Protein AF-A0A924NRD6-F1 (afdb_monomer_lite)

pLDDT: mean 83.2, std 14.37, range [33.5, 95.62]

Seco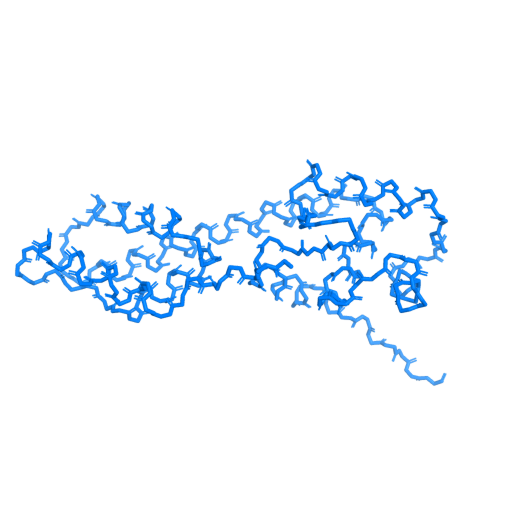ndary structure (DSSP, 8-state):
---PPP--HHHHHHHHHHHGGGS-TT----HHHHHHHHHHTTS-HHHHHHHHHHHHHT--STTSHHHHHHHHHHHHHHHHHHHHHHHHHTS-HHHHHHHHHHHHHTTS--TTSHHHHHHHHHH-SSPPPHHHHHHHHHHHHHTTSSEEEETTEEE-S-HHHHHHHHHHSPPP-----

Foldseek 3Di:
DDDDDQPDLVNLVVVLVVCVVVDPPQADDDSVLLRLLCVLQQVDPVSSVVLLVVLVVVDDDRPCSSVSSNVSSNVVSVVVLVLLVVLLVPDDLLLVQLLQQQLVCPPPDACPDPSSQVSSVQRDPDRDDPVSSVVSVVVCVVSLQWDDPDDRGIHGPHPVSSVVVCVVPPRPPPPDD

Structure (mmCIF, N/CA/C/O backbone):
data_AF-A0A924NRD6-F1
#
_entry.id   AF-A0A924NRD6-F1
#
loop_
_atom_site.group_PDB
_atom_site.id
_atom_site.type_symbol
_atom_site.label_atom_id
_atom_site.label_alt_id
_atom_site.label_comp_id
_atom_site.label_asym_id
_atom_site.label_entity_id
_atom_site.label_seq_id
_atom_site.pdbx_PDB_ins_code
_atom_site.Cartn_x
_atom_site.Cartn_y
_atom_site.Cartn_z
_atom_site.occupancy
_atom_site.B_iso_or_equiv
_atom_site.auth_seq_id
_atom_site.auth_comp_id
_atom_site.auth_asym_id
_atom_site.auth_atom_id
_atom_site.pdbx_PDB_model_num
ATOM 1 N N . MET A 1 1 ? 16.077 -14.618 8.771 1.00 35.25 1 MET A N 1
ATOM 2 C CA . MET A 1 1 ? 15.294 -13.405 9.077 1.00 35.25 1 MET A CA 1
ATOM 3 C C . MET A 1 1 ? 13.960 -13.858 9.631 1.00 35.25 1 MET A C 1
ATOM 5 O O . MET A 1 1 ? 13.254 -14.584 8.945 1.00 35.25 1 MET A O 1
ATOM 9 N N . THR A 1 2 ? 13.660 -13.547 10.889 1.00 33.59 2 THR A N 1
ATOM 10 C CA . THR A 1 2 ? 12.376 -13.906 11.500 1.00 33.59 2 THR A CA 1
ATOM 11 C C . THR A 1 2 ? 11.325 -12.966 10.926 1.00 33.59 2 THR A C 1
ATOM 13 O O . THR A 1 2 ? 11.389 -11.763 11.161 1.00 33.59 2 THR A O 1
ATOM 16 N N . ARG A 1 3 ? 10.403 -13.496 10.117 1.00 40.97 3 ARG A N 1
ATOM 17 C CA . ARG A 1 3 ? 9.216 -12.762 9.668 1.00 40.97 3 ARG A CA 1
ATOM 18 C C . ARG A 1 3 ? 8.447 -12.402 10.942 1.00 40.97 3 ARG A C 1
ATOM 20 O O . ARG A 1 3 ? 7.977 -13.308 11.628 1.00 40.97 3 ARG A O 1
ATOM 27 N N . PHE A 1 4 ? 8.408 -11.123 11.319 1.00 45.59 4 PHE A N 1
ATOM 28 C CA . PHE A 1 4 ? 7.524 -10.698 12.401 1.00 45.59 4 PHE A CA 1
ATOM 29 C C . PHE A 1 4 ? 6.099 -11.075 11.979 1.00 45.59 4 PHE A C 1
ATOM 31 O O . PHE A 1 4 ? 5.717 -10.749 10.851 1.00 45.59 4 PHE A O 1
ATOM 38 N N . PRO A 1 5 ? 5.347 -11.827 12.800 1.00 49.47 5 PRO A N 1
ATOM 39 C CA . PRO A 1 5 ? 3.978 -12.164 12.452 1.00 49.47 5 PRO A CA 1
ATOM 40 C C . PRO A 1 5 ? 3.203 -10.859 12.271 1.00 49.47 5 PRO A C 1
ATOM 42 O O . PRO A 1 5 ? 3.333 -9.941 13.084 1.00 49.47 5 PRO A O 1
ATOM 45 N N . LEU A 1 6 ? 2.428 -10.769 11.186 1.00 54.47 6 LEU A N 1
ATOM 46 C CA . LEU A 1 6 ? 1.443 -9.704 11.050 1.00 54.47 6 LEU A CA 1
ATOM 47 C C . LEU A 1 6 ? 0.577 -9.732 12.304 1.00 54.47 6 LEU A C 1
ATOM 49 O O . LEU A 1 6 ? 0.174 -10.806 12.751 1.00 54.47 6 LEU A O 1
ATOM 53 N N . LEU A 1 7 ? 0.312 -8.561 12.876 1.00 62.06 7 LEU A N 1
ATOM 54 C CA . LEU A 1 7 ? -0.659 -8.460 13.953 1.00 62.06 7 LEU A CA 1
ATOM 55 C C . LEU A 1 7 ? -1.996 -8.946 13.388 1.00 62.06 7 LEU A C 1
ATOM 57 O O . LEU A 1 7 ? -2.552 -8.390 12.437 1.00 62.06 7 LEU A O 1
ATOM 61 N N . ASP A 1 8 ? -2.430 -10.083 13.906 1.00 69.50 8 ASP A N 1
ATOM 62 C CA . ASP A 1 8 ? -3.554 -10.854 13.411 1.00 69.50 8 ASP A CA 1
ATOM 63 C C . ASP A 1 8 ? -4.803 -10.525 14.237 1.00 69.50 8 ASP A C 1
ATOM 65 O O . ASP A 1 8 ? -4.866 -9.513 14.944 1.00 69.50 8 ASP A O 1
ATOM 69 N N . ARG A 1 9 ? -5.829 -11.364 14.125 1.00 73.88 9 ARG A N 1
ATOM 70 C CA . ARG A 1 9 ? -7.074 -11.227 14.880 1.00 73.88 9 ARG A CA 1
ATOM 71 C C . ARG A 1 9 ? -6.845 -11.131 16.397 1.00 73.88 9 ARG A C 1
ATOM 73 O O . ARG A 1 9 ? -7.600 -10.437 17.073 1.00 73.88 9 ARG A O 1
ATOM 80 N N . GLY A 1 10 ? -5.779 -11.738 16.927 1.00 78.50 10 GLY A N 1
ATOM 81 C CA . GLY A 1 10 ? -5.456 -11.682 18.353 1.00 78.50 10 GLY A CA 1
ATOM 82 C C . GLY A 1 10 ? -5.127 -10.267 18.837 1.00 78.50 10 GLY A C 1
ATOM 83 O O . GLY A 1 10 ? -5.495 -9.894 19.950 1.00 78.50 10 GLY A O 1
ATOM 84 N N . PHE A 1 11 ? -4.504 -9.437 17.991 1.00 81.94 11 PHE A N 1
ATOM 85 C CA . PHE A 1 11 ? -4.290 -8.022 18.305 1.00 81.94 11 PHE A CA 1
ATOM 86 C C . PHE A 1 11 ? -5.613 -7.259 18.391 1.00 81.94 11 PHE A C 1
ATOM 88 O O . PHE A 1 11 ? -5.812 -6.488 19.328 1.00 81.94 11 PHE A O 1
ATOM 95 N N . VAL A 1 12 ? -6.515 -7.479 17.431 1.00 83.50 12 VAL A N 1
ATOM 96 C CA . VAL A 1 12 ? -7.814 -6.794 17.379 1.00 83.50 12 VAL A CA 1
ATOM 97 C C . VAL A 1 12 ? -8.683 -7.173 18.571 1.00 83.50 12 VAL A C 1
ATOM 99 O O . VAL A 1 12 ? -9.262 -6.291 19.201 1.00 83.50 12 VAL A O 1
ATOM 102 N N . GLU A 1 13 ? -8.718 -8.454 18.933 1.00 82.19 13 GLU A N 1
ATOM 103 C CA . GLU A 1 13 ? -9.441 -8.939 20.110 1.00 82.19 13 GLU A CA 1
ATOM 104 C C . GLU A 1 13 ? -8.869 -8.339 21.403 1.00 82.19 13 GLU A C 1
ATOM 106 O O . GLU A 1 13 ? -9.615 -7.763 22.193 1.00 82.19 13 GLU A O 1
ATOM 111 N N . ALA A 1 14 ? -7.544 -8.363 21.590 1.00 81.94 14 ALA A N 1
ATOM 112 C CA . ALA A 1 14 ? -6.906 -7.758 22.761 1.00 81.94 14 ALA A CA 1
ATOM 113 C C . ALA A 1 14 ? -7.117 -6.235 22.828 1.00 81.94 14 ALA A C 1
ATOM 115 O O . ALA A 1 14 ? -7.336 -5.679 23.906 1.00 81.94 14 ALA A O 1
ATOM 116 N N . TYR A 1 15 ? -7.070 -5.550 21.683 1.00 83.44 15 TYR A N 1
ATOM 117 C CA . TYR A 1 15 ? -7.315 -4.114 21.604 1.00 83.44 15 TYR A CA 1
ATOM 118 C C . TYR A 1 15 ? -8.777 -3.775 21.915 1.00 83.44 15 TYR A C 1
ATOM 120 O O . TYR A 1 15 ? -9.034 -2.828 22.658 1.00 83.44 15 TYR A O 1
ATOM 128 N N . ALA A 1 16 ? -9.727 -4.581 21.432 1.00 80.62 16 ALA A N 1
ATOM 129 C CA . ALA A 1 16 ? -11.137 -4.460 21.778 1.00 80.62 16 ALA A CA 1
ATOM 130 C C . ALA A 1 16 ? -11.357 -4.639 23.289 1.00 80.62 16 ALA A C 1
ATOM 132 O O . ALA A 1 16 ? -11.997 -3.790 23.908 1.00 80.62 16 ALA A O 1
ATOM 133 N N . GLU A 1 17 ? -10.786 -5.683 23.903 1.00 80.94 17 GLU A N 1
ATOM 134 C CA . GLU A 1 17 ? -10.862 -5.908 25.357 1.00 80.94 17 GLU A CA 1
ATOM 135 C C . GLU A 1 17 ? -10.250 -4.756 26.163 1.00 80.94 17 GLU A C 1
ATOM 137 O O . GLU A 1 17 ? -10.829 -4.321 27.156 1.00 80.94 17 GLU A O 1
ATOM 142 N N . TRP A 1 18 ? -9.109 -4.217 25.725 1.00 82.06 18 TRP A N 1
ATOM 143 C CA . TRP A 1 18 ? -8.472 -3.069 26.374 1.00 82.06 18 TRP A CA 1
ATOM 144 C C . TRP A 1 18 ? -9.326 -1.797 26.291 1.00 82.06 18 TRP A C 1
ATOM 146 O O . TRP A 1 18 ? -9.341 -0.985 27.221 1.00 82.06 18 TRP A O 1
ATOM 156 N N . LEU A 1 19 ? -10.043 -1.612 25.183 1.00 78.25 19 LEU A N 1
ATOM 157 C CA . LEU A 1 19 ? -10.919 -0.467 24.984 1.00 78.25 19 LEU A CA 1
ATOM 158 C C . LEU A 1 19 ? -12.217 -0.574 25.794 1.00 78.25 19 LEU A C 1
ATOM 160 O O . LEU A 1 19 ? -12.631 0.430 26.364 1.00 78.25 19 LEU A O 1
ATOM 164 N N . LYS A 1 20 ? -12.842 -1.756 25.896 1.00 76.56 20 LYS A N 1
ATOM 165 C CA . LYS A 1 20 ? -14.124 -1.976 26.604 1.00 76.56 20 LYS A CA 1
ATOM 166 C C . LYS A 1 20 ? -14.275 -1.225 27.940 1.00 76.56 20 LYS A C 1
ATOM 168 O O . LYS A 1 20 ? -15.260 -0.506 28.074 1.00 76.56 20 LYS A O 1
ATOM 173 N N . PRO A 1 21 ? -13.345 -1.300 28.913 1.00 74.31 21 PRO A N 1
ATOM 174 C CA . PRO A 1 21 ? -13.498 -0.592 30.189 1.00 74.31 21 PRO A CA 1
ATOM 175 C C . PRO A 1 21 ? -13.424 0.941 30.070 1.00 74.31 21 PRO A C 1
ATOM 177 O O . PRO A 1 21 ? -13.866 1.647 30.972 1.00 74.31 21 PRO A O 1
ATOM 180 N N . GLN A 1 22 ? -12.875 1.477 28.977 1.00 74.75 22 GLN A N 1
ATOM 181 C CA . GLN A 1 22 ? -12.787 2.922 28.710 1.00 74.75 22 GLN A CA 1
ATOM 182 C C . GLN A 1 22 ? -14.104 3.489 28.153 1.00 74.75 22 GLN A C 1
ATOM 184 O O . GLN A 1 22 ? -14.309 4.703 28.084 1.00 74.75 22 GLN A O 1
ATOM 189 N N . PHE A 1 23 ? -15.019 2.604 27.769 1.00 68.25 23 PHE A N 1
ATOM 190 C CA . PHE A 1 23 ? -16.297 2.914 27.166 1.00 68.25 23 PHE A CA 1
ATOM 191 C C . PHE A 1 23 ? -17.419 2.581 28.165 1.00 68.25 23 PHE A C 1
ATOM 193 O O . PHE A 1 23 ? -17.772 1.425 28.349 1.00 68.25 23 PHE A O 1
ATOM 200 N N . ALA A 1 24 ? -17.969 3.601 28.840 1.00 56.72 24 ALA A N 1
ATOM 201 C CA . ALA A 1 24 ? -19.086 3.427 29.780 1.00 56.72 24 ALA A CA 1
ATOM 202 C C . ALA A 1 24 ? -20.301 2.737 29.120 1.00 56.72 24 ALA A C 1
ATOM 204 O O . ALA A 1 24 ? -20.542 2.942 27.927 1.00 56.72 24 ALA A O 1
ATOM 205 N N . ASP A 1 25 ? -21.040 1.952 29.914 1.00 54.06 25 ASP A N 1
ATOM 206 C CA . ASP A 1 25 ? -22.163 1.086 29.523 1.00 54.06 25 ASP A CA 1
ATOM 207 C C . ASP A 1 25 ? -22.991 1.622 28.338 1.00 54.06 25 ASP A C 1
ATOM 209 O O . ASP A 1 25 ? -23.657 2.653 28.427 1.00 54.06 25 ASP A O 1
ATOM 213 N N . GLY A 1 26 ? -22.942 0.900 27.210 1.00 52.88 26 GLY A N 1
ATOM 214 C CA . GLY A 1 26 ? -23.729 1.176 25.996 1.00 52.88 26 GLY A CA 1
ATOM 215 C C . GLY A 1 26 ? -22.931 1.640 24.772 1.00 52.88 26 GLY A C 1
ATOM 216 O O . GLY A 1 26 ? -23.496 1.814 23.693 1.00 52.88 26 GLY A O 1
ATOM 217 N N . LYS A 1 27 ? -21.618 1.821 24.903 1.00 57.78 27 LYS A N 1
ATOM 218 C CA . LYS A 1 27 ? -20.713 2.196 23.810 1.00 57.78 27 LYS A CA 1
ATOM 219 C C . LYS A 1 27 ? -20.162 0.946 23.117 1.00 57.78 27 LYS A C 1
ATOM 221 O O . LYS A 1 27 ? -19.100 0.447 23.476 1.00 57.78 27 LYS A O 1
ATOM 226 N N . ALA A 1 28 ? -20.907 0.416 22.154 1.00 65.06 28 ALA A N 1
ATOM 227 C CA . ALA A 1 28 ? -20.509 -0.781 21.422 1.00 65.06 28 ALA A CA 1
ATOM 228 C C . ALA A 1 28 ? -19.937 -0.409 20.048 1.00 65.06 28 ALA A C 1
ATOM 230 O O . ALA A 1 28 ? -20.636 0.168 19.220 1.00 65.06 28 ALA A O 1
ATOM 231 N N . PHE A 1 29 ? -18.675 -0.758 19.808 1.00 73.25 29 PHE A N 1
ATOM 232 C CA . PHE A 1 29 ? -18.205 -1.109 18.470 1.00 73.25 29 PHE A CA 1
ATOM 233 C C . PHE A 1 29 ? -17.898 -2.602 18.458 1.00 73.25 29 PHE A C 1
ATOM 235 O O . PHE A 1 29 ? -17.504 -3.181 19.477 1.00 73.25 29 PHE A O 1
ATOM 242 N N . SER A 1 30 ? -18.112 -3.240 17.317 1.00 80.19 30 SER A N 1
ATOM 243 C CA . SER A 1 30 ? -17.869 -4.672 17.179 1.00 80.19 30 SER A CA 1
ATOM 244 C C . SER A 1 30 ? -16.387 -4.964 16.924 1.00 80.19 30 SER A C 1
ATOM 246 O O . SER A 1 30 ? -15.679 -4.187 16.277 1.00 80.19 30 SER A O 1
ATOM 248 N N . ALA A 1 31 ? -15.913 -6.121 17.395 1.00 82.75 31 ALA A N 1
ATOM 249 C CA . ALA A 1 31 ? -14.590 -6.623 17.021 1.00 82.75 31 ALA A CA 1
ATOM 250 C C . ALA A 1 31 ? -14.469 -6.775 15.493 1.00 82.75 31 ALA A C 1
ATOM 252 O O . ALA A 1 31 ? -13.411 -6.504 14.931 1.00 82.75 31 ALA A O 1
ATOM 253 N N . ASP A 1 32 ? -15.572 -7.107 14.814 1.00 86.12 32 ASP A N 1
ATOM 254 C CA . ASP A 1 32 ? -15.621 -7.189 13.355 1.00 86.12 32 ASP A CA 1
ATOM 255 C C . ASP A 1 32 ? -15.375 -5.826 12.691 1.00 86.12 32 ASP A C 1
ATOM 257 O O . ASP A 1 32 ? -14.693 -5.755 11.671 1.00 86.12 32 ASP A O 1
ATOM 261 N N . THR A 1 33 ? -15.887 -4.729 13.256 1.00 89.00 33 THR A N 1
ATOM 262 C CA . THR A 1 33 ? -15.607 -3.376 12.752 1.00 89.00 33 THR A CA 1
ATOM 263 C C . THR A 1 33 ? -14.143 -3.013 12.926 1.00 89.00 33 THR A C 1
ATOM 265 O O . THR A 1 33 ? -13.538 -2.472 12.002 1.00 89.00 33 THR A O 1
ATOM 268 N N . LEU A 1 34 ? -13.549 -3.328 14.081 1.00 89.38 34 LEU A N 1
ATOM 269 C CA . LEU A 1 34 ? -12.121 -3.099 14.289 1.00 89.38 34 LEU A CA 1
ATOM 270 C C . LEU A 1 34 ? -11.272 -3.931 13.328 1.00 89.38 34 LEU A C 1
ATOM 272 O O . LEU A 1 34 ? -10.296 -3.411 12.802 1.00 89.38 34 LEU A O 1
ATOM 276 N N . GLU A 1 35 ? -11.659 -5.174 13.040 1.00 90.19 35 GLU A N 1
ATOM 277 C CA . GLU A 1 35 ? -10.965 -6.022 12.065 1.00 90.19 35 GLU A CA 1
ATOM 278 C C . GLU A 1 35 ? -11.057 -5.443 10.644 1.00 90.19 35 GLU A C 1
ATOM 280 O O . GLU A 1 35 ? -10.046 -5.365 9.935 1.00 90.19 35 GLU A O 1
ATOM 285 N N . ARG A 1 36 ? -12.243 -4.965 10.234 1.00 90.94 36 ARG A N 1
ATOM 286 C CA . ARG A 1 36 ? -12.428 -4.278 8.944 1.00 90.94 36 ARG A CA 1
ATOM 287 C C . ARG A 1 36 ? -11.587 -3.008 8.871 1.00 90.94 36 ARG A C 1
ATOM 289 O O . ARG A 1 36 ? -10.823 -2.841 7.925 1.00 90.94 36 ARG A O 1
ATOM 296 N N . ALA A 1 37 ? -11.669 -2.146 9.880 1.00 92.50 37 ALA A N 1
ATOM 297 C CA . ALA A 1 37 ? -10.891 -0.913 9.944 1.00 92.50 37 ALA A CA 1
ATOM 298 C C . ALA A 1 37 ? -9.386 -1.185 9.930 1.00 92.50 37 ALA A C 1
ATOM 300 O O . ALA A 1 37 ? -8.646 -0.509 9.221 1.00 92.50 37 ALA A O 1
ATOM 301 N N . PHE A 1 38 ? -8.934 -2.207 10.658 1.00 91.38 38 PHE A N 1
ATOM 302 C CA . PHE A 1 38 ? -7.532 -2.595 10.703 1.00 91.38 38 PHE A CA 1
ATOM 303 C C . PHE A 1 38 ? -7.036 -3.067 9.338 1.00 91.38 38 PHE A C 1
ATOM 305 O O . PHE A 1 38 ? -5.956 -2.670 8.908 1.00 91.38 38 PHE A O 1
ATOM 312 N N . THR A 1 39 ? -7.853 -3.840 8.624 1.00 90.06 39 THR A N 1
ATOM 313 C CA . THR A 1 39 ? -7.574 -4.254 7.245 1.00 90.06 39 THR A CA 1
ATOM 314 C C . THR A 1 39 ? -7.493 -3.048 6.306 1.00 90.06 39 THR A C 1
ATOM 316 O O . THR A 1 39 ? -6.521 -2.926 5.567 1.00 90.06 39 THR A O 1
ATOM 319 N N . LEU A 1 40 ? -8.452 -2.118 6.382 1.00 91.19 40 LEU A N 1
ATOM 320 C CA . LEU A 1 40 ? -8.489 -0.916 5.537 1.00 91.19 40 LEU A CA 1
ATOM 321 C C . LEU A 1 40 ? -7.249 -0.027 5.707 1.00 91.19 40 LEU A C 1
ATOM 323 O O . LEU A 1 40 ? -6.791 0.576 4.741 1.00 91.19 40 LEU A O 1
ATOM 327 N N . VAL A 1 41 ? -6.677 0.034 6.914 1.00 90.31 41 VAL A N 1
ATOM 328 C CA . VAL A 1 41 ? -5.469 0.830 7.193 1.00 90.31 41 VAL A CA 1
ATOM 329 C C . VAL A 1 41 ? -4.149 0.057 7.030 1.00 90.31 41 VAL A C 1
ATOM 331 O O . VAL A 1 41 ? -3.099 0.535 7.475 1.00 90.31 41 VAL A O 1
ATOM 334 N N . GLY A 1 42 ? -4.180 -1.122 6.398 1.00 86.12 42 GLY A N 1
ATOM 335 C CA . GLY A 1 42 ? -2.989 -1.925 6.091 1.00 86.12 42 GLY A CA 1
ATOM 336 C C . GLY A 1 42 ? -2.434 -2.706 7.286 1.00 86.12 42 GLY A C 1
ATOM 337 O O . GLY A 1 42 ? -1.231 -2.910 7.392 1.00 86.12 42 GLY A O 1
ATOM 338 N N . ARG A 1 43 ? -3.292 -3.095 8.238 1.00 86.88 43 ARG A N 1
ATOM 339 C CA . ARG A 1 43 ? -2.935 -3.790 9.493 1.00 86.88 43 ARG A CA 1
ATOM 340 C C . ARG A 1 43 ? -1.841 -3.088 10.315 1.00 86.88 43 ARG A C 1
ATOM 342 O O . ARG A 1 43 ? -1.039 -3.727 10.995 1.00 86.88 43 ARG A O 1
ATOM 349 N N . ARG A 1 44 ? -1.859 -1.752 10.310 1.00 85.06 44 ARG A N 1
ATOM 350 C CA . ARG A 1 44 ? -0.963 -0.869 11.075 1.00 85.06 44 ARG A CA 1
ATOM 351 C C . ARG A 1 44 ? -1.586 -0.415 12.409 1.00 85.06 44 ARG A C 1
ATOM 353 O O . ARG A 1 44 ? -2.579 0.321 12.390 1.00 85.06 44 ARG A O 1
ATOM 360 N N . PRO A 1 45 ? -1.074 -0.849 13.580 1.00 87.50 45 PRO A N 1
ATOM 361 C CA . PRO A 1 45 ? -1.690 -0.573 14.887 1.00 87.50 45 PRO A CA 1
ATOM 362 C C . PRO A 1 45 ? -1.857 0.907 15.202 1.00 87.50 45 PRO A C 1
ATOM 364 O O . PRO A 1 45 ? -2.858 1.322 15.779 1.00 87.50 45 PRO A O 1
ATOM 367 N N . GLU A 1 46 ? -0.862 1.707 14.847 1.00 89.38 46 GLU A N 1
ATOM 368 C CA . GLU A 1 46 ? -0.847 3.153 15.015 1.00 89.38 46 GLU A CA 1
ATOM 369 C C . GLU A 1 46 ? -1.939 3.830 14.182 1.00 89.38 46 GLU A C 1
ATOM 371 O O . GLU A 1 46 ? -2.591 4.754 14.668 1.00 89.38 46 GLU A O 1
ATOM 376 N N . MET A 1 47 ? -2.205 3.325 12.974 1.00 90.31 47 MET A N 1
ATOM 377 C CA . MET A 1 47 ? -3.278 3.824 12.118 1.00 90.31 47 MET A CA 1
ATOM 378 C C . MET A 1 47 ? -4.648 3.452 12.687 1.00 90.31 47 MET A C 1
ATOM 380 O O . MET A 1 47 ? -5.525 4.310 12.760 1.00 90.31 47 MET A O 1
ATOM 384 N N . LEU A 1 48 ? -4.820 2.210 13.159 1.00 91.25 48 LEU A N 1
ATOM 385 C CA . LEU A 1 48 ? -6.063 1.774 13.803 1.00 91.25 48 LEU A CA 1
ATOM 386 C C . LEU A 1 48 ? -6.368 2.616 15.046 1.00 91.25 48 LEU A C 1
ATOM 388 O O . LEU A 1 48 ? -7.484 3.105 15.204 1.00 91.25 48 LEU A O 1
ATOM 392 N N . LYS A 1 49 ? -5.365 2.835 15.904 1.00 89.44 49 LYS A N 1
ATOM 393 C CA . LYS A 1 49 ? -5.500 3.686 17.094 1.00 89.44 49 LYS A CA 1
ATOM 394 C C . LYS A 1 49 ? -5.904 5.110 16.732 1.00 89.44 49 LYS A C 1
ATOM 396 O O . LYS A 1 49 ? -6.725 5.690 17.438 1.00 89.44 49 LYS A O 1
ATOM 401 N N . ARG A 1 50 ? -5.362 5.662 15.641 1.00 91.12 50 ARG A N 1
ATOM 402 C CA . ARG A 1 50 ? -5.751 6.989 15.149 1.00 91.12 50 ARG A CA 1
ATOM 403 C C . ARG A 1 50 ? -7.215 7.016 14.717 1.00 91.12 50 ARG A C 1
ATOM 405 O O . ARG A 1 50 ? -7.954 7.856 15.211 1.00 91.12 50 ARG A O 1
ATOM 412 N N . VAL A 1 51 ? -7.636 6.071 13.873 1.00 92.00 51 VAL A N 1
ATOM 413 C CA . VAL A 1 51 ? -9.027 5.960 13.398 1.00 92.00 51 VAL A CA 1
ATOM 414 C C . VAL A 1 51 ? -10.003 5.862 14.564 1.00 92.00 51 VAL A C 1
ATOM 416 O O . VAL A 1 51 ? -11.000 6.579 14.595 1.00 92.00 51 VAL A O 1
ATOM 419 N N . VAL A 1 52 ? -9.712 4.990 15.534 1.00 89.12 52 VAL A N 1
ATOM 420 C CA . VAL A 1 52 ? -10.555 4.823 16.722 1.00 89.12 52 VAL A CA 1
ATOM 421 C C . VAL A 1 52 ? -10.561 6.101 17.558 1.00 89.12 52 VAL A C 1
ATOM 423 O O . VAL A 1 52 ? -11.630 6.558 17.939 1.00 89.12 52 VAL A O 1
ATOM 426 N N . GLY A 1 53 ? -9.403 6.717 17.808 1.00 87.56 53 GLY A N 1
ATOM 427 C CA . GLY A 1 53 ? -9.310 7.965 18.570 1.00 87.56 53 GLY A CA 1
ATOM 428 C C . GLY A 1 53 ? -10.101 9.119 17.945 1.00 87.56 53 GLY A C 1
ATOM 429 O O . GLY A 1 53 ? -10.846 9.796 18.649 1.00 87.56 53 GLY A O 1
ATOM 430 N N . GLU A 1 54 ? -9.994 9.301 16.627 1.00 88.75 54 GLU A N 1
ATOM 431 C CA . GLU A 1 54 ? -10.770 10.290 15.866 1.00 88.75 54 GLU A CA 1
ATOM 432 C C . GLU A 1 54 ? -12.270 9.992 15.938 1.00 88.75 54 GLU A C 1
ATOM 434 O O . GLU A 1 54 ? -13.066 10.872 16.256 1.00 88.75 54 GLU A O 1
ATOM 439 N N . ALA A 1 55 ? -12.661 8.732 15.727 1.00 88.75 55 ALA A N 1
ATOM 440 C CA . ALA A 1 55 ? -14.062 8.336 15.784 1.00 88.75 55 ALA A CA 1
ATOM 441 C C . ALA A 1 55 ? -14.674 8.579 17.170 1.00 88.75 55 ALA A C 1
ATOM 443 O O . ALA A 1 55 ? -15.821 9.001 17.247 1.00 88.75 55 ALA A O 1
ATOM 444 N N . VAL A 1 56 ? -13.917 8.356 18.250 1.00 83.62 56 VAL A N 1
ATOM 445 C CA . VAL A 1 56 ? -14.340 8.619 19.636 1.00 83.62 56 VAL A CA 1
ATOM 446 C C . VAL A 1 56 ? -14.470 10.111 19.926 1.00 83.62 56 VAL A C 1
ATOM 448 O O . VAL A 1 56 ? -15.386 10.501 20.647 1.00 83.62 56 VAL A O 1
ATOM 451 N N . ALA A 1 57 ? -13.574 10.938 19.386 1.00 83.00 57 ALA A N 1
ATOM 452 C CA . ALA A 1 57 ? -13.638 12.388 19.549 1.00 83.00 57 ALA A CA 1
ATOM 453 C C . ALA A 1 57 ? -14.867 12.991 18.845 1.00 83.00 57 ALA A C 1
ATOM 455 O O . ALA A 1 57 ? -15.529 13.862 19.405 1.00 83.00 57 ALA A O 1
ATOM 456 N N . ASP A 1 58 ? -15.207 12.471 17.663 1.00 79.75 58 ASP A N 1
ATOM 457 C CA . ASP A 1 58 ? -16.351 12.910 16.852 1.00 79.75 58 ASP A CA 1
ATOM 458 C C . ASP A 1 58 ? -17.683 12.251 17.267 1.00 79.75 58 ASP A C 1
ATOM 460 O O . ASP A 1 58 ? -18.738 12.487 16.666 1.00 79.75 58 ASP A O 1
ATOM 464 N N . TRP A 1 59 ? -17.653 11.378 18.275 1.00 73.00 59 TRP A N 1
ATOM 465 C CA . TRP A 1 59 ? -18.782 10.535 18.636 1.00 73.00 59 TRP A CA 1
ATOM 466 C C . TRP A 1 59 ? -19.835 11.274 19.471 1.00 73.00 59 TRP A C 1
ATOM 468 O O . TRP A 1 59 ? -19.598 11.672 20.610 1.00 73.00 59 TRP A O 1
ATOM 478 N N . GLY A 1 60 ? -21.049 11.375 18.921 1.00 65.50 60 GLY A N 1
ATOM 479 C CA . GLY A 1 60 ? -22.223 11.962 19.579 1.00 65.50 60 GLY A CA 1
ATOM 480 C C . GLY A 1 60 ? -23.280 10.972 20.108 1.00 65.50 60 GLY A C 1
ATOM 481 O O . GLY A 1 60 ? -24.320 11.434 20.571 1.00 65.50 60 GLY A O 1
ATOM 482 N N . GLY A 1 61 ? -23.086 9.639 20.029 1.00 62.34 61 GLY A N 1
ATOM 483 C CA . GLY A 1 61 ? -24.062 8.646 20.543 1.00 62.34 61 GLY A CA 1
ATOM 484 C C . GLY A 1 61 ? -23.982 7.200 19.993 1.00 62.34 61 GLY A C 1
ATOM 485 O O . GLY A 1 61 ? -23.477 6.948 18.900 1.00 62.34 61 GLY A O 1
ATOM 486 N N . ALA A 1 62 ? -24.506 6.232 20.765 1.00 54.38 62 ALA A N 1
ATOM 487 C CA . ALA A 1 62 ? -24.210 4.778 20.764 1.00 54.38 62 ALA A CA 1
ATOM 488 C C . ALA A 1 62 ? -24.206 3.993 19.439 1.00 54.38 62 ALA A C 1
ATOM 490 O O . ALA A 1 62 ? -23.451 3.033 19.342 1.00 54.38 62 ALA A O 1
ATOM 491 N N . GLN A 1 63 ? -24.970 4.378 18.414 1.00 58.91 63 GLN A N 1
ATOM 492 C CA . GLN A 1 63 ? -25.025 3.634 17.140 1.00 58.91 63 GLN A CA 1
ATOM 493 C C . GLN A 1 63 ? -24.072 4.152 16.055 1.00 58.91 63 GLN A C 1
ATOM 495 O O . GLN A 1 63 ? -23.876 3.481 15.047 1.00 58.91 63 GLN A O 1
ATOM 500 N N . ALA A 1 64 ? -23.459 5.323 16.242 1.00 74.94 64 ALA A N 1
ATOM 501 C CA . ALA A 1 64 ? -22.624 5.932 15.208 1.00 74.94 64 ALA A CA 1
ATOM 502 C C . ALA A 1 64 ? -21.155 5.483 15.247 1.00 74.94 64 ALA A C 1
ATOM 504 O O . ALA A 1 64 ? -20.444 5.719 14.279 1.00 74.94 64 ALA A O 1
ATOM 505 N N . LEU A 1 65 ? -20.672 4.862 16.332 1.00 81.94 65 LEU A N 1
ATOM 506 C CA . LEU A 1 65 ? -19.229 4.654 16.514 1.00 81.94 65 LEU A CA 1
ATOM 507 C C . LEU A 1 65 ? -18.642 3.644 15.521 1.00 81.94 65 LEU A C 1
ATOM 509 O O . LEU A 1 65 ? -17.625 3.942 14.905 1.00 81.94 65 LEU A O 1
ATOM 513 N N . ASP A 1 66 ? -19.313 2.509 15.303 1.00 86.31 66 ASP A N 1
ATOM 514 C CA . ASP A 1 66 ? -18.909 1.532 14.282 1.00 86.31 66 ASP A CA 1
ATOM 515 C C . ASP A 1 66 ? -18.835 2.174 12.888 1.00 86.31 66 ASP A C 1
ATOM 517 O O . ASP A 1 66 ? -17.834 2.057 12.181 1.00 86.31 66 ASP A O 1
ATOM 521 N N . ALA A 1 67 ? -19.879 2.923 12.524 1.00 86.62 67 ALA A N 1
ATOM 522 C CA . ALA A 1 67 ? -19.957 3.612 11.242 1.00 86.62 67 ALA A CA 1
ATOM 523 C C . ALA A 1 67 ? -18.890 4.712 11.101 1.00 86.62 67 ALA A C 1
ATOM 525 O O . ALA A 1 67 ? -18.341 4.894 10.018 1.00 86.62 67 ALA A O 1
ATOM 526 N N . LEU A 1 68 ? -18.574 5.439 12.179 1.00 88.88 68 LEU A N 1
ATOM 527 C CA . LEU A 1 68 ? -17.523 6.459 12.194 1.00 88.88 68 LEU A CA 1
ATOM 528 C C . LEU A 1 68 ? -16.134 5.835 12.038 1.00 88.88 68 LEU A C 1
ATOM 530 O O . LEU A 1 68 ? -15.348 6.33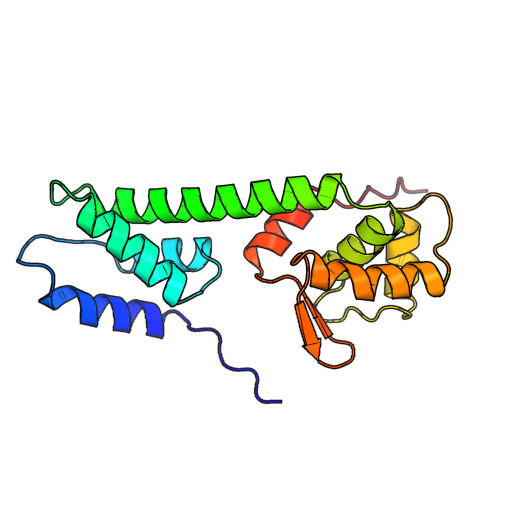1 11.235 1.00 88.88 68 LEU A O 1
ATOM 534 N N . ILE A 1 69 ? -15.849 4.742 12.752 1.00 91.12 69 ILE A N 1
ATOM 535 C CA . ILE A 1 69 ? -14.590 3.994 12.630 1.00 91.12 69 ILE A CA 1
ATOM 536 C C . ILE A 1 69 ? -14.416 3.507 11.189 1.00 91.12 69 ILE A C 1
ATOM 538 O O . ILE A 1 69 ? -13.380 3.756 10.572 1.00 91.12 69 ILE A O 1
ATOM 542 N N . GLU A 1 70 ? -15.437 2.853 10.634 1.00 91.56 70 GLU A N 1
ATOM 543 C CA . GLU A 1 70 ? -15.374 2.308 9.279 1.00 91.56 70 GLU A CA 1
ATOM 544 C C . GLU A 1 70 ? -15.216 3.420 8.232 1.00 91.56 70 GLU A C 1
ATOM 546 O O . GLU A 1 70 ? -14.315 3.354 7.395 1.00 91.56 70 GLU A O 1
ATOM 551 N N . ARG A 1 71 ? -16.003 4.499 8.335 1.00 91.88 71 ARG A N 1
ATOM 552 C CA . ARG A 1 71 ? -15.891 5.668 7.451 1.00 91.88 71 ARG A CA 1
ATOM 553 C C . ARG A 1 71 ? -14.508 6.312 7.523 1.00 91.88 71 ARG A C 1
ATOM 555 O O . ARG A 1 71 ? -13.935 6.637 6.487 1.00 91.88 71 ARG A O 1
ATOM 562 N N . ASN A 1 72 ? -13.963 6.521 8.719 1.00 92.94 72 ASN A N 1
ATOM 563 C CA . ASN A 1 72 ? -12.656 7.155 8.887 1.00 92.94 72 ASN A CA 1
ATOM 564 C C . ASN A 1 72 ? -11.536 6.269 8.316 1.00 92.94 72 ASN A C 1
ATOM 566 O O . ASN A 1 72 ? -10.659 6.773 7.614 1.00 92.94 72 ASN A O 1
ATOM 570 N N . ALA A 1 73 ? -11.605 4.949 8.519 1.00 94.38 73 ALA A N 1
ATOM 571 C CA . ALA A 1 73 ? -10.673 4.005 7.902 1.00 94.38 73 ALA A CA 1
ATOM 572 C C . 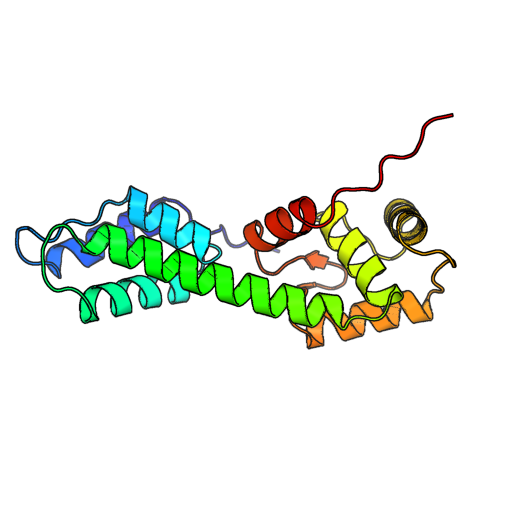ALA A 1 73 ? -10.751 4.030 6.364 1.00 94.38 73 ALA A C 1
ATOM 574 O O . ALA A 1 73 ? -9.716 4.104 5.701 1.00 94.38 73 ALA A O 1
ATOM 575 N N . GLN A 1 74 ? -11.964 4.047 5.797 1.00 94.38 74 GLN A N 1
ATOM 576 C CA . GLN A 1 74 ? -12.181 4.176 4.350 1.00 94.38 74 GLN A CA 1
ATOM 577 C C . GLN A 1 74 ? -11.628 5.495 3.799 1.00 94.38 74 GLN A C 1
ATOM 579 O O . GLN A 1 74 ? -11.008 5.505 2.740 1.00 94.38 74 GLN A O 1
ATOM 584 N N . LEU A 1 75 ? -11.812 6.613 4.509 1.00 93.38 75 LEU A N 1
ATOM 585 C CA . LEU A 1 75 ? -11.278 7.914 4.098 1.00 93.38 75 LEU A CA 1
ATOM 586 C C . LEU A 1 75 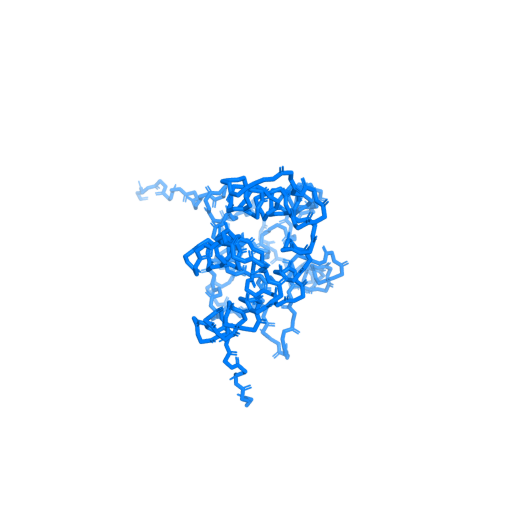? -9.747 7.924 4.074 1.00 93.38 75 LEU A C 1
ATOM 588 O O . LEU A 1 75 ? -9.163 8.462 3.135 1.00 93.38 75 LEU A O 1
ATOM 592 N N . ILE A 1 76 ? -9.098 7.329 5.079 1.00 91.56 76 ILE A N 1
ATOM 593 C CA . ILE A 1 76 ? -7.636 7.184 5.108 1.00 91.56 76 ILE A CA 1
ATOM 594 C C . ILE A 1 76 ? -7.164 6.334 3.928 1.00 91.56 76 ILE A C 1
ATOM 596 O O . ILE A 1 76 ? -6.270 6.757 3.200 1.00 91.56 76 ILE A O 1
ATOM 600 N N . GLN A 1 77 ? -7.786 5.173 3.712 1.00 93.12 77 GLN A N 1
ATOM 601 C CA . GLN A 1 77 ? -7.436 4.283 2.608 1.00 93.12 77 GLN A CA 1
ATOM 602 C C . GLN A 1 77 ? -7.612 4.975 1.251 1.00 93.12 77 GLN A C 1
ATOM 604 O O . GLN A 1 77 ? -6.711 4.953 0.419 1.00 93.12 77 GLN A O 1
ATOM 609 N N . HIS A 1 78 ? -8.750 5.640 1.042 1.00 92.56 78 HIS A N 1
ATOM 610 C CA . HIS A 1 78 ? -9.032 6.336 -0.206 1.00 92.56 78 HIS A CA 1
ATOM 611 C C . HIS A 1 78 ? -8.010 7.441 -0.481 1.00 92.56 78 HIS A C 1
ATOM 613 O O . HIS A 1 78 ? -7.537 7.558 -1.607 1.00 92.56 78 HIS A O 1
ATOM 619 N N . ARG A 1 79 ? -7.627 8.225 0.536 1.00 91.81 79 ARG A N 1
ATOM 620 C CA . ARG A 1 79 ? -6.571 9.241 0.396 1.00 91.81 79 ARG A CA 1
ATOM 621 C C . ARG A 1 79 ? -5.237 8.611 0.005 1.00 91.81 79 ARG A C 1
ATOM 623 O O . ARG A 1 79 ? -4.643 9.067 -0.964 1.00 91.81 79 ARG A O 1
ATOM 630 N N . ALA A 1 80 ? -4.835 7.530 0.673 1.00 89.62 80 ALA A N 1
ATOM 631 C CA . ALA A 1 80 ? -3.606 6.811 0.341 1.00 89.62 80 ALA A CA 1
ATOM 632 C C . ALA A 1 80 ? -3.613 6.296 -1.111 1.00 89.62 80 ALA A C 1
ATOM 634 O O . ALA A 1 80 ? -2.639 6.466 -1.839 1.00 89.62 80 ALA A O 1
ATOM 635 N N . TRP A 1 81 ? -4.734 5.738 -1.580 1.00 91.75 81 TRP A N 1
ATOM 636 C CA . TRP A 1 81 ? -4.873 5.304 -2.973 1.00 91.75 81 TRP A CA 1
ATOM 637 C C . TRP A 1 81 ? -4.842 6.463 -3.972 1.00 91.75 81 TRP A C 1
ATOM 639 O O . TRP A 1 81 ? -4.242 6.330 -5.035 1.00 91.75 81 TRP A O 1
ATOM 649 N N . GLN A 1 82 ? -5.454 7.606 -3.652 1.00 92.88 82 GLN A N 1
ATOM 650 C CA . GLN A 1 82 ? -5.398 8.800 -4.505 1.00 92.88 82 GLN A CA 1
ATOM 651 C C . GLN A 1 82 ? -3.976 9.366 -4.599 1.00 92.88 82 GLN A C 1
ATOM 653 O O . GLN A 1 82 ? -3.520 9.713 -5.689 1.00 92.88 82 GLN A O 1
ATOM 658 N N . GLU A 1 83 ? -3.258 9.427 -3.478 1.00 92.31 83 GLU A N 1
ATOM 659 C CA . GLU A 1 83 ? -1.856 9.850 -3.426 1.00 92.31 83 GLU A CA 1
ATOM 660 C C . GLU A 1 83 ? -0.972 8.904 -4.243 1.00 92.31 83 GLU A C 1
ATOM 662 O O . GLU A 1 83 ? -0.215 9.358 -5.106 1.00 92.31 83 GLU A O 1
ATOM 667 N N . PHE A 1 84 ? -1.146 7.592 -4.066 1.00 92.56 84 PHE A N 1
ATOM 668 C CA . PHE A 1 84 ? -0.457 6.590 -4.872 1.00 92.56 84 PHE A CA 1
ATOM 669 C C . PHE A 1 84 ? -0.767 6.759 -6.363 1.00 92.56 84 PHE A C 1
ATOM 671 O O . PHE A 1 84 ? 0.154 6.809 -7.174 1.00 92.56 84 PHE A O 1
ATOM 678 N N . ALA A 1 85 ? -2.043 6.882 -6.744 1.00 93.06 85 ALA A N 1
ATOM 679 C CA . ALA A 1 85 ? -2.459 7.042 -8.137 1.00 93.06 85 ALA A CA 1
ATOM 680 C C . ALA A 1 85 ? -1.845 8.297 -8.772 1.00 93.06 85 ALA A C 1
ATOM 682 O O . ALA A 1 85 ? -1.361 8.255 -9.904 1.00 93.06 85 ALA A O 1
ATOM 683 N N . SER A 1 86 ? -1.828 9.410 -8.036 1.00 94.38 86 SER A N 1
ATOM 684 C CA . SER A 1 86 ? -1.200 10.659 -8.467 1.00 94.38 86 SER A CA 1
ATOM 685 C C . SER A 1 86 ? 0.297 10.470 -8.725 1.00 94.38 86 SER A C 1
ATOM 687 O O . SER A 1 86 ? 0.788 10.788 -9.813 1.00 94.38 86 SER A O 1
ATOM 689 N N . THR A 1 87 ? 1.017 9.883 -7.766 1.00 94.75 87 THR A N 1
ATOM 690 C CA . THR A 1 87 ? 2.455 9.611 -7.890 1.00 94.75 87 THR A CA 1
ATOM 691 C C . THR A 1 87 ? 2.741 8.637 -9.031 1.00 94.75 87 THR A C 1
ATOM 693 O O . THR A 1 87 ? 3.631 8.896 -9.842 1.00 94.75 87 THR A O 1
ATOM 696 N N . TYR A 1 88 ? 1.950 7.568 -9.150 1.00 94.12 88 TYR A N 1
ATOM 697 C CA . TYR A 1 88 ? 2.028 6.588 -10.229 1.00 94.12 88 TYR A CA 1
ATOM 698 C C . TYR A 1 88 ? 1.865 7.242 -11.602 1.00 94.12 88 TYR A C 1
ATOM 700 O O . TYR A 1 88 ? 2.669 7.010 -12.505 1.00 94.12 88 TYR A O 1
ATOM 708 N N . ASN A 1 89 ? 0.857 8.097 -11.772 1.00 94.12 89 ASN A N 1
ATOM 709 C CA . ASN A 1 89 ? 0.583 8.747 -13.051 1.00 94.12 89 ASN A CA 1
ATOM 710 C C . ASN A 1 89 ? 1.753 9.621 -13.521 1.00 94.12 89 ASN A C 1
ATOM 712 O O . ASN A 1 89 ? 2.034 9.652 -14.723 1.00 94.12 89 ASN A O 1
ATOM 716 N N . ALA A 1 90 ? 2.472 10.242 -12.583 1.00 95.62 90 ALA A N 1
ATOM 717 C CA . ALA A 1 90 ? 3.660 11.051 -12.840 1.00 95.62 90 ALA A CA 1
ATOM 718 C C . ALA A 1 90 ? 4.940 10.236 -13.125 1.00 95.62 90 ALA A C 1
ATOM 720 O O . ALA A 1 90 ? 5.966 10.822 -13.482 1.00 95.62 90 ALA A O 1
ATOM 721 N N . LEU A 1 91 ? 4.920 8.906 -12.972 1.00 95.19 91 LEU A N 1
ATOM 722 C CA . LEU A 1 91 ? 6.099 8.075 -13.212 1.00 95.19 91 LEU A CA 1
ATOM 723 C C . LEU A 1 91 ? 6.463 7.991 -14.707 1.00 95.19 91 LEU A C 1
ATOM 725 O O . LEU A 1 91 ? 5.575 7.822 -15.552 1.00 95.19 91 LEU A O 1
ATOM 729 N N . PRO A 1 92 ? 7.769 7.993 -15.037 1.00 94.25 92 PRO A N 1
ATOM 730 C CA . PRO A 1 92 ? 8.263 7.557 -16.338 1.00 94.25 92 PRO A CA 1
ATOM 731 C C . PRO A 1 92 ? 7.894 6.097 -16.636 1.00 94.25 92 PRO A C 1
ATOM 733 O O . PRO A 1 92 ? 7.830 5.272 -15.723 1.00 94.25 92 PRO A O 1
ATOM 736 N N . ASP A 1 93 ? 7.771 5.748 -17.917 1.00 93.19 93 ASP A N 1
ATOM 737 C CA . ASP A 1 93 ? 7.362 4.404 -18.362 1.00 93.19 93 ASP A CA 1
ATOM 738 C C . ASP A 1 93 ? 8.234 3.281 -17.786 1.00 93.19 93 ASP A C 1
ATOM 740 O O . ASP A 1 93 ? 7.720 2.253 -17.355 1.00 93.19 93 ASP A O 1
ATOM 744 N N . ALA A 1 94 ? 9.551 3.493 -17.701 1.00 93.81 94 ALA A N 1
ATOM 745 C CA . ALA A 1 94 ? 10.466 2.518 -17.107 1.00 93.81 94 ALA A CA 1
ATOM 746 C C . ALA A 1 94 ? 10.164 2.253 -15.621 1.00 93.81 94 ALA A C 1
ATOM 748 O O . ALA A 1 94 ? 10.247 1.115 -15.169 1.00 93.81 94 ALA A O 1
ATOM 749 N N . GLN A 1 95 ? 9.778 3.287 -14.866 1.00 95.50 95 GLN A N 1
ATOM 750 C CA . GLN A 1 95 ? 9.412 3.151 -13.454 1.00 95.50 95 GLN A CA 1
ATOM 751 C C . GLN A 1 95 ? 8.054 2.465 -13.299 1.00 95.50 95 GLN A C 1
ATOM 753 O O . GLN A 1 95 ? 7.927 1.580 -12.457 1.00 95.50 95 GLN A O 1
ATOM 758 N N . LYS A 1 96 ? 7.071 2.804 -14.147 1.00 95.06 96 LYS A N 1
ATOM 759 C CA . LYS A 1 96 ? 5.766 2.119 -14.182 1.00 95.06 96 LYS A CA 1
ATOM 760 C C . LYS A 1 96 ? 5.926 0.631 -14.473 1.00 95.06 96 LYS A C 1
ATOM 762 O O . LYS A 1 96 ? 5.326 -0.187 -13.790 1.00 95.06 96 LYS A O 1
ATOM 767 N N . ALA A 1 97 ? 6.778 0.287 -15.435 1.00 94.94 97 ALA A N 1
ATOM 768 C CA . ALA A 1 97 ? 7.031 -1.094 -15.816 1.00 94.94 97 ALA A CA 1
ATOM 769 C C . ALA A 1 97 ? 7.685 -1.915 -14.702 1.00 94.94 97 ALA A C 1
ATOM 771 O O . ALA A 1 97 ? 7.299 -3.055 -14.457 1.00 94.94 97 ALA A O 1
ATOM 772 N N . VAL A 1 98 ? 8.659 -1.325 -14.004 1.00 95.25 98 VAL A N 1
ATOM 773 C CA . VAL A 1 98 ? 9.306 -1.979 -12.862 1.00 95.25 98 VAL A CA 1
ATOM 774 C C . VAL A 1 98 ? 8.329 -2.151 -11.699 1.00 95.25 98 VAL A C 1
ATOM 776 O O . VAL A 1 98 ? 8.271 -3.229 -11.113 1.00 95.25 98 VAL A O 1
ATOM 779 N N . LEU A 1 99 ? 7.518 -1.134 -11.401 1.00 94.81 99 LEU A N 1
ATOM 780 C CA . LEU A 1 99 ? 6.482 -1.215 -10.372 1.00 94.81 99 LEU A CA 1
ATOM 781 C C . LEU A 1 99 ? 5.432 -2.294 -10.687 1.00 94.81 99 LEU A C 1
ATOM 783 O O . LEU A 1 99 ? 5.072 -3.066 -9.800 1.00 94.81 99 LEU A O 1
ATOM 787 N N . ASP A 1 100 ? 4.983 -2.382 -11.941 1.00 94.94 100 ASP A N 1
ATOM 788 C CA . ASP A 1 100 ? 4.028 -3.398 -12.399 1.00 94.94 100 ASP A CA 1
ATOM 789 C C . ASP A 1 100 ? 4.588 -4.818 -12.226 1.00 94.94 100 ASP A C 1
ATOM 791 O O . ASP A 1 100 ? 3.923 -5.700 -11.677 1.00 94.94 100 ASP A O 1
ATOM 795 N N . ALA A 1 101 ? 5.851 -5.032 -12.605 1.00 94.56 101 ALA A N 1
ATOM 796 C CA . ALA A 1 101 ? 6.514 -6.316 -12.414 1.00 94.56 101 ALA A CA 1
ATOM 797 C C . ALA A 1 101 ? 6.654 -6.684 -10.930 1.00 94.56 101 ALA A C 1
ATOM 799 O O . ALA A 1 101 ? 6.418 -7.839 -10.579 1.00 94.56 101 ALA A O 1
ATOM 800 N N . ILE A 1 102 ? 6.979 -5.721 -10.056 1.00 93.56 102 ILE A N 1
ATOM 801 C CA . ILE A 1 102 ? 6.980 -5.935 -8.601 1.00 93.56 102 ILE A CA 1
ATOM 802 C C . ILE A 1 102 ? 5.580 -6.374 -8.158 1.00 93.56 102 ILE A C 1
ATOM 804 O O . ILE A 1 102 ? 5.434 -7.437 -7.563 1.00 93.56 102 ILE A O 1
ATOM 808 N N . ALA A 1 103 ? 4.531 -5.630 -8.521 1.00 92.94 103 ALA A N 1
ATOM 809 C CA . ALA A 1 103 ? 3.159 -5.947 -8.125 1.00 92.94 103 ALA A CA 1
ATOM 810 C C . ALA A 1 103 ? 2.733 -7.367 -8.537 1.00 92.94 103 ALA A C 1
ATOM 812 O O . ALA A 1 103 ? 2.072 -8.076 -7.773 1.00 92.94 103 ALA A O 1
ATOM 813 N N . ARG A 1 104 ? 3.108 -7.807 -9.740 1.00 92.12 104 ARG A N 1
ATOM 814 C CA . ARG A 1 104 ? 2.684 -9.103 -10.290 1.00 92.12 104 ARG A CA 1
ATOM 815 C C . ARG A 1 104 ? 3.529 -10.273 -9.810 1.00 92.12 104 ARG A C 1
ATOM 817 O O . ARG A 1 104 ? 2.983 -11.352 -9.610 1.00 92.12 104 ARG A O 1
ATOM 824 N N . LEU A 1 105 ? 4.831 -10.066 -9.625 1.00 91.88 105 LEU A N 1
ATOM 825 C CA . LEU A 1 105 ? 5.774 -11.136 -9.302 1.00 91.88 105 LEU A CA 1
ATOM 826 C C . LEU A 1 105 ? 6.080 -11.235 -7.804 1.00 91.88 105 LEU A C 1
ATOM 828 O O . LEU A 1 105 ? 6.649 -12.238 -7.386 1.00 91.88 105 LEU A O 1
ATOM 832 N N . SER A 1 106 ? 5.704 -10.254 -6.974 1.00 88.12 106 SER A N 1
ATOM 833 C CA . SER A 1 106 ? 5.835 -10.374 -5.516 1.00 88.12 106 SER A CA 1
ATOM 834 C C . SER A 1 106 ? 5.063 -11.600 -4.981 1.00 88.12 106 SER A C 1
ATOM 836 O O . SER A 1 106 ? 3.914 -11.831 -5.377 1.00 88.12 106 SER A O 1
ATOM 838 N N . PRO A 1 107 ? 5.637 -12.356 -4.026 1.00 85.81 107 PRO A N 1
ATOM 839 C CA . PRO A 1 107 ? 6.870 -12.053 -3.292 1.00 85.81 107 PRO A CA 1
ATOM 840 C C . PRO A 1 107 ? 8.171 -12.488 -3.992 1.00 85.81 107 PRO A C 1
ATOM 842 O O . PRO A 1 107 ? 9.239 -12.127 -3.518 1.00 85.81 107 PRO A O 1
ATOM 845 N N . ASP A 1 108 ? 8.101 -13.210 -5.110 1.00 87.75 108 ASP A N 1
ATOM 846 C CA . ASP A 1 108 ? 9.254 -13.842 -5.776 1.00 87.75 108 ASP A CA 1
ATOM 847 C C . ASP A 1 108 ? 9.953 -12.934 -6.811 1.00 87.75 108 ASP A C 1
ATOM 849 O O . ASP A 1 108 ? 10.805 -13.373 -7.591 1.00 87.75 108 ASP A O 1
ATOM 853 N N . TYR A 1 109 ? 9.591 -11.649 -6.844 1.00 91.06 109 TYR A N 1
ATOM 854 C CA . TYR A 1 109 ? 10.136 -10.677 -7.783 1.00 91.06 109 TYR A CA 1
ATOM 855 C C . TYR A 1 109 ? 11.665 -10.584 -7.675 1.00 91.06 109 TYR A C 1
ATOM 857 O O . TYR A 1 109 ? 12.220 -10.272 -6.624 1.00 91.06 109 TYR A O 1
ATOM 865 N N . THR A 1 110 ? 12.345 -10.791 -8.804 1.00 91.81 110 THR A N 1
ATOM 866 C CA . THR A 1 110 ? 13.800 -10.652 -8.930 1.00 91.81 110 THR A CA 1
ATOM 867 C C . THR A 1 110 ? 14.119 -9.785 -10.153 1.00 91.81 110 THR A C 1
ATOM 869 O O . THR A 1 110 ? 13.857 -10.228 -11.271 1.00 91.81 110 THR A O 1
ATOM 872 N N . PRO A 1 111 ? 14.726 -8.590 -10.000 1.00 91.38 111 PRO A N 1
ATOM 873 C CA . PRO A 1 111 ? 14.756 -7.571 -11.054 1.00 91.38 111 PRO A CA 1
ATOM 874 C C . PRO A 1 111 ? 15.323 -7.957 -12.426 1.00 91.38 111 PRO A C 1
ATOM 876 O O . PRO A 1 111 ? 14.953 -7.348 -13.426 1.00 91.38 111 PRO A O 1
ATOM 879 N N . PHE A 1 112 ? 16.235 -8.929 -12.480 1.00 92.56 112 PHE A N 1
ATOM 880 C CA . PHE A 1 112 ? 16.912 -9.364 -13.712 1.00 92.56 112 PHE A CA 1
ATOM 881 C C . PHE A 1 112 ? 16.647 -10.833 -14.052 1.00 92.56 112 PHE A C 1
ATOM 883 O O . PHE A 1 112 ? 17.316 -11.395 -14.916 1.00 92.56 112 PHE A O 1
ATOM 890 N N . ALA A 1 113 ? 15.696 -11.471 -13.366 1.00 93.25 113 ALA A N 1
ATOM 891 C CA . ALA A 1 113 ? 15.249 -12.804 -13.740 1.00 93.25 113 ALA A CA 1
ATOM 892 C C . ALA A 1 113 ? 14.421 -12.746 -15.031 1.00 93.25 113 ALA A C 1
ATOM 894 O O . ALA A 1 113 ? 13.792 -11.731 -15.335 1.00 93.25 113 ALA A O 1
ATOM 895 N N . GLU A 1 114 ? 14.376 -13.860 -15.760 1.00 93.06 114 GLU A N 1
ATOM 896 C CA . GLU A 1 114 ? 13.619 -13.993 -17.011 1.00 93.06 114 GLU A CA 1
ATOM 897 C C . GLU A 1 114 ? 12.160 -13.536 -16.861 1.00 93.06 114 GLU A C 1
ATOM 899 O O . GLU A 1 114 ? 11.670 -12.757 -17.676 1.00 93.06 114 GLU A O 1
ATOM 904 N N . ALA A 1 115 ? 11.502 -13.925 -15.762 1.00 92.69 115 ALA A N 1
ATOM 905 C CA . ALA A 1 115 ? 10.130 -13.522 -15.460 1.00 92.69 115 ALA A CA 1
ATOM 906 C C . ALA A 1 115 ? 9.963 -11.996 -15.342 1.00 92.69 115 ALA A C 1
ATOM 908 O O . ALA A 1 115 ? 8.986 -11.446 -15.847 1.00 92.69 115 ALA A O 1
ATOM 909 N N . ALA A 1 116 ? 10.919 -11.299 -14.719 1.00 93.44 116 ALA A N 1
ATOM 910 C CA . ALA A 1 116 ? 10.869 -9.845 -14.577 1.00 93.44 116 ALA A CA 1
ATOM 911 C C . ALA A 1 116 ? 11.120 -9.140 -15.914 1.00 93.44 116 ALA A C 1
ATOM 913 O O . ALA A 1 116 ? 10.393 -8.214 -16.261 1.00 93.44 116 ALA A O 1
ATOM 914 N N . LEU A 1 117 ? 12.085 -9.621 -16.705 1.00 93.44 117 LEU A N 1
ATOM 915 C CA . LEU A 1 117 ? 12.351 -9.083 -18.042 1.00 93.44 117 LEU A CA 1
ATOM 916 C C . LEU A 1 117 ? 11.140 -9.244 -18.973 1.00 93.44 117 LEU A C 1
ATOM 918 O O . LEU A 1 117 ? 10.780 -8.301 -19.680 1.00 93.44 117 LEU A O 1
ATOM 922 N N . ALA A 1 118 ? 10.482 -10.407 -18.930 1.00 91.75 118 ALA A N 1
ATOM 923 C CA . ALA A 1 118 ? 9.245 -10.655 -19.662 1.00 91.75 118 ALA A CA 1
ATOM 924 C C . ALA A 1 118 ? 8.111 -9.728 -19.195 1.00 91.75 118 ALA A C 1
ATOM 926 O O . ALA A 1 118 ? 7.405 -9.157 -20.028 1.00 91.75 118 ALA A O 1
ATOM 927 N N . ALA A 1 119 ? 7.971 -9.522 -17.881 1.00 91.94 119 ALA A N 1
ATOM 928 C CA . ALA A 1 119 ? 6.977 -8.613 -17.319 1.00 91.94 119 ALA A CA 1
ATOM 929 C C . ALA A 1 119 ? 7.204 -7.161 -17.766 1.00 91.94 119 ALA A C 1
ATOM 931 O O . ALA A 1 119 ? 6.257 -6.520 -18.213 1.00 91.94 119 ALA A O 1
ATOM 932 N N . TYR A 1 120 ? 8.446 -6.658 -17.742 1.00 93.25 120 TYR A N 1
ATOM 933 C CA . TYR A 1 120 ? 8.741 -5.314 -18.249 1.00 93.25 120 TYR A CA 1
ATOM 934 C C . TYR A 1 120 ? 8.343 -5.188 -19.720 1.00 93.25 120 TYR A C 1
ATOM 936 O O . TYR A 1 120 ? 7.660 -4.240 -20.098 1.00 93.25 120 TYR A O 1
ATOM 944 N N . GLN A 1 121 ? 8.730 -6.160 -20.551 1.00 88.12 121 GLN A N 1
ATOM 945 C CA . GLN A 1 121 ? 8.471 -6.133 -21.990 1.00 88.12 121 GLN A CA 1
ATOM 946 C C . GLN A 1 121 ? 6.976 -6.171 -22.338 1.00 88.12 121 GLN A C 1
ATOM 948 O O . GLN A 1 121 ? 6.589 -5.658 -23.388 1.00 88.12 121 GLN A O 1
ATOM 953 N N . ALA A 1 122 ? 6.139 -6.740 -21.468 1.00 86.56 122 ALA A N 1
ATOM 954 C CA . ALA A 1 122 ? 4.691 -6.779 -21.657 1.00 86.56 122 ALA A CA 1
ATOM 955 C C . ALA A 1 122 ? 4.022 -5.398 -21.531 1.00 86.56 122 ALA A C 1
ATOM 957 O O . ALA A 1 122 ? 2.913 -5.214 -22.028 1.00 86.56 122 ALA A O 1
ATOM 958 N N . VAL A 1 123 ? 4.681 -4.433 -20.881 1.00 84.81 123 VAL A N 1
ATOM 959 C CA . VAL A 1 123 ? 4.100 -3.116 -20.568 1.00 84.81 123 VAL A CA 1
ATOM 960 C C . VAL A 1 123 ? 4.827 -1.942 -21.226 1.00 84.81 123 VAL A C 1
ATOM 962 O O . VAL A 1 123 ? 4.290 -0.835 -21.246 1.00 84.81 123 VAL A O 1
ATOM 965 N N . VAL A 1 124 ? 6.012 -2.156 -21.812 1.00 86.81 124 VAL A N 1
ATOM 966 C CA . VAL A 1 124 ? 6.751 -1.118 -22.554 1.00 86.81 124 VAL A CA 1
ATOM 967 C C . VAL A 1 124 ? 6.912 -1.448 -24.034 1.00 86.81 124 VAL A C 1
ATOM 969 O O . VAL A 1 124 ? 7.135 -2.588 -24.427 1.00 86.81 124 VAL A O 1
ATOM 972 N N . VAL A 1 125 ? 6.893 -0.410 -24.874 1.00 82.19 125 VAL A N 1
ATOM 973 C CA . VAL A 1 125 ? 7.121 -0.545 -26.326 1.00 82.19 125 VAL A CA 1
ATOM 974 C C . VAL A 1 125 ? 8.585 -0.863 -26.646 1.00 82.19 125 VAL A C 1
ATOM 976 O O . VAL A 1 125 ? 8.877 -1.576 -27.603 1.00 82.19 125 VAL A O 1
ATOM 979 N N . LYS A 1 126 ? 9.526 -0.321 -25.863 1.00 85.06 126 LYS A N 1
ATOM 980 C CA . LYS A 1 126 ? 10.969 -0.513 -26.057 1.00 85.06 126 LYS A CA 1
ATOM 981 C C . LYS A 1 126 ? 11.561 -1.268 -24.870 1.00 85.06 126 LYS A C 1
ATOM 983 O O . LYS A 1 126 ? 11.319 -0.826 -23.749 1.00 85.06 126 LYS A O 1
ATOM 988 N N . PRO A 1 127 ? 12.374 -2.316 -25.096 1.00 87.12 127 PRO A N 1
ATOM 989 C CA . PRO A 1 127 ? 13.021 -3.047 -24.015 1.00 87.12 127 PRO A CA 1
ATOM 990 C C . PRO A 1 127 ? 13.776 -2.110 -23.069 1.00 87.12 127 PRO A C 1
ATOM 992 O O . PRO A 1 127 ? 14.512 -1.221 -23.513 1.00 87.12 127 PRO A O 1
ATOM 995 N N . LEU A 1 128 ? 13.613 -2.320 -21.764 1.00 92.62 128 LEU A N 1
ATOM 996 C CA . LEU A 1 128 ? 14.380 -1.586 -20.764 1.00 92.62 128 LEU A CA 1
ATOM 997 C C . LEU A 1 128 ? 15.822 -2.096 -20.736 1.00 92.62 128 LEU A C 1
ATOM 999 O O . LEU A 1 128 ? 16.071 -3.299 -20.748 1.00 92.62 128 LEU A O 1
ATOM 1003 N N . ASN A 1 129 ? 16.782 -1.175 -20.666 1.00 92.75 129 ASN A N 1
ATOM 1004 C CA . ASN A 1 129 ? 18.175 -1.529 -20.408 1.00 92.75 129 ASN A CA 1
ATOM 1005 C C . ASN A 1 129 ? 18.443 -1.628 -18.893 1.00 92.75 129 ASN A C 1
ATOM 1007 O O . ASN A 1 129 ? 17.672 -1.124 -18.074 1.00 92.75 129 ASN A O 1
ATOM 1011 N N . ASN A 1 130 ? 19.577 -2.229 -18.517 1.00 94.00 130 ASN A N 1
ATOM 1012 C CA . ASN A 1 130 ? 19.938 -2.433 -17.108 1.00 94.00 130 ASN A CA 1
ATOM 1013 C C . ASN A 1 130 ? 19.982 -1.127 -16.300 1.00 94.00 130 ASN A C 1
ATOM 1015 O O . ASN A 1 130 ? 19.598 -1.120 -15.135 1.00 94.00 130 ASN A O 1
ATOM 1019 N N . SER A 1 131 ? 20.422 -0.021 -16.907 1.00 94.69 131 SER A N 1
ATOM 1020 C CA . SER A 1 131 ? 20.494 1.275 -16.225 1.00 94.69 131 SER A CA 1
ATOM 1021 C C . SER A 1 131 ? 19.110 1.861 -15.946 1.00 94.69 131 SER A C 1
ATOM 1023 O O . SER A 1 131 ? 18.924 2.470 -14.899 1.00 94.69 131 SER A O 1
ATOM 1025 N N . ALA A 1 132 ? 18.145 1.672 -16.849 1.00 94.94 132 ALA A N 1
ATOM 1026 C CA . ALA A 1 132 ? 16.766 2.109 -16.661 1.00 94.94 132 ALA A CA 1
ATOM 1027 C C . ALA A 1 132 ? 16.077 1.307 -15.550 1.00 94.94 132 ALA A C 1
ATOM 1029 O O . ALA A 1 132 ? 15.384 1.890 -14.721 1.00 94.94 132 ALA A O 1
ATOM 1030 N N . ILE A 1 133 ? 16.319 -0.009 -15.503 1.00 95.38 133 ILE A N 1
ATOM 1031 C CA . ILE A 1 133 ? 15.804 -0.883 -14.440 1.00 95.38 133 ILE A CA 1
ATOM 1032 C C . ILE A 1 133 ? 16.389 -0.461 -13.088 1.00 95.38 133 ILE A C 1
ATOM 1034 O O . ILE A 1 133 ? 15.632 -0.210 -12.157 1.00 95.38 133 ILE A O 1
ATOM 1038 N N . GLN A 1 134 ? 17.715 -0.309 -12.980 1.00 94.25 134 GLN A N 1
ATOM 1039 C CA . GLN A 1 134 ? 18.341 0.120 -11.721 1.00 94.25 134 GLN A CA 1
ATOM 1040 C C . GLN A 1 134 ? 17.877 1.511 -11.287 1.00 94.25 134 GLN A C 1
ATOM 1042 O O . GLN A 1 134 ? 17.458 1.686 -10.150 1.00 94.25 134 GLN A O 1
ATOM 1047 N N . GLY A 1 135 ? 17.844 2.478 -12.210 1.00 95.31 135 GLY A N 1
ATOM 1048 C CA . GLY A 1 135 ? 17.362 3.824 -11.904 1.00 95.31 135 GLY A CA 1
ATOM 1049 C C . GLY A 1 135 ? 15.905 3.846 -11.431 1.00 95.31 135 GLY A C 1
ATOM 1050 O O . GLY A 1 135 ? 15.537 4.690 -10.620 1.00 95.31 135 GLY A O 1
ATOM 1051 N N . ALA A 1 136 ? 15.069 2.910 -11.891 1.00 95.19 136 ALA A N 1
ATOM 1052 C CA . ALA A 1 136 ? 13.722 2.743 -11.360 1.00 95.19 136 ALA A CA 1
ATOM 1053 C C . ALA A 1 136 ? 13.713 2.133 -9.951 1.00 95.19 136 ALA A C 1
ATOM 1055 O O . ALA A 1 136 ? 13.002 2.634 -9.086 1.00 95.19 136 ALA A O 1
ATOM 1056 N N . LEU A 1 137 ? 14.517 1.098 -9.697 1.00 93.19 137 LEU A N 1
ATOM 1057 C CA . LEU A 1 137 ? 14.625 0.469 -8.374 1.00 93.19 137 LEU A CA 1
ATOM 1058 C C . LEU A 1 137 ? 15.192 1.403 -7.304 1.00 93.19 137 LEU A C 1
ATOM 1060 O O . LEU A 1 137 ? 14.864 1.234 -6.132 1.00 93.19 137 LEU A O 1
ATOM 1064 N N . ASP A 1 138 ? 16.021 2.364 -7.705 1.00 92.50 138 ASP A N 1
ATOM 1065 C CA . ASP A 1 138 ? 16.532 3.409 -6.822 1.00 92.50 138 ASP A CA 1
ATOM 1066 C C . ASP A 1 138 ? 15.472 4.495 -6.570 1.00 92.50 138 ASP A C 1
ATOM 1068 O O . ASP A 1 138 ? 15.320 4.954 -5.444 1.00 92.50 138 ASP A O 1
ATOM 1072 N N . ALA A 1 139 ? 14.693 4.872 -7.591 1.00 93.81 139 ALA A N 1
ATOM 1073 C CA . ALA A 1 139 ? 13.733 5.973 -7.495 1.00 93.81 139 ALA A CA 1
ATOM 1074 C C . ALA A 1 139 ? 12.384 5.603 -6.855 1.00 93.81 139 ALA A C 1
ATOM 1076 O O . ALA A 1 139 ? 11.736 6.466 -6.267 1.00 93.81 139 ALA A O 1
ATOM 1077 N N . LEU A 1 140 ? 11.904 4.366 -7.013 1.00 93.31 140 LEU A N 1
ATOM 1078 C CA . LEU A 1 140 ? 10.590 3.952 -6.501 1.00 93.31 140 LEU A CA 1
ATOM 1079 C C . LEU A 1 140 ? 10.495 3.973 -4.958 1.00 93.31 140 LEU A C 1
ATOM 1081 O O . LEU A 1 140 ? 9.455 4.411 -4.461 1.00 93.31 140 LEU A O 1
ATOM 1085 N N . PRO A 1 141 ? 11.533 3.571 -4.190 1.00 90.38 141 PRO A N 1
ATOM 1086 C CA . PRO A 1 141 ? 11.542 3.726 -2.735 1.00 90.38 141 PRO A CA 1
ATOM 1087 C C . PRO A 1 141 ? 11.504 5.189 -2.279 1.00 90.38 141 PRO A C 1
ATOM 1089 O O . PRO A 1 141 ? 10.754 5.514 -1.367 1.00 90.38 141 PRO A O 1
ATOM 1092 N N . ASP A 1 142 ? 12.245 6.082 -2.947 1.00 90.12 142 ASP A N 1
ATOM 1093 C CA . ASP A 1 142 ? 12.255 7.524 -2.636 1.00 90.12 142 ASP A CA 1
ATOM 1094 C C . ASP A 1 142 ? 10.890 8.191 -2.879 1.00 90.12 142 ASP A C 1
ATOM 1096 O O . ASP A 1 142 ? 10.611 9.274 -2.368 1.00 90.12 142 ASP A O 1
ATOM 1100 N N . LYS A 1 143 ? 10.040 7.551 -3.688 1.00 90.12 143 LYS A N 1
ATOM 1101 C CA . LYS A 1 143 ? 8.661 7.965 -3.974 1.00 90.12 143 LYS A CA 1
ATOM 1102 C C . LYS A 1 143 ? 7.630 7.278 -3.080 1.00 90.12 143 LYS A C 1
ATOM 1104 O O . LYS A 1 143 ? 6.441 7.434 -3.338 1.00 90.12 143 LYS A O 1
ATOM 1109 N N . GLU A 1 144 ? 8.078 6.491 -2.101 1.00 87.69 144 GLU A N 1
ATOM 1110 C CA . GLU A 1 144 ? 7.231 5.756 -1.153 1.00 87.69 144 GLU A CA 1
ATOM 1111 C C . GLU A 1 144 ? 6.246 4.778 -1.829 1.00 87.69 144 GLU A C 1
ATOM 1113 O O . GLU A 1 144 ? 5.227 4.405 -1.261 1.00 87.69 144 GLU A O 1
ATOM 1118 N N . LEU A 1 145 ? 6.544 4.328 -3.056 1.00 88.50 145 LEU A N 1
ATOM 1119 C CA .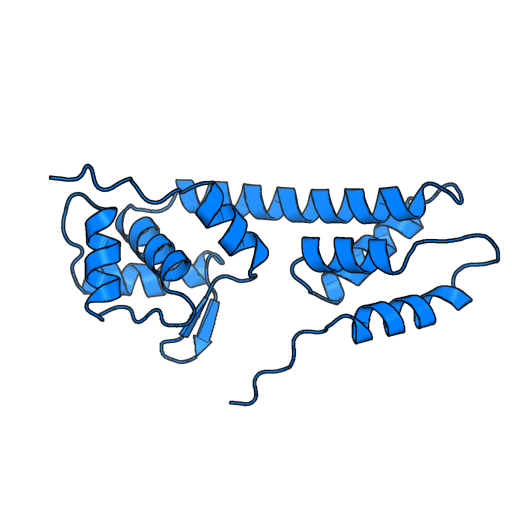 LEU A 1 145 ? 5.670 3.409 -3.804 1.00 88.50 145 LEU A CA 1
ATOM 1120 C C . LEU A 1 145 ? 5.959 1.937 -3.516 1.00 88.50 145 LEU A C 1
ATOM 1122 O O . LEU A 1 145 ? 5.090 1.082 -3.681 1.00 88.50 145 LEU A O 1
ATOM 1126 N N . ILE A 1 146 ? 7.199 1.640 -3.134 1.00 88.81 146 ILE A N 1
ATOM 1127 C CA . ILE A 1 146 ? 7.650 0.306 -2.752 1.00 88.81 146 ILE A CA 1
ATOM 1128 C C . ILE A 1 146 ? 8.559 0.416 -1.542 1.00 88.81 146 ILE A C 1
ATOM 1130 O O . ILE A 1 146 ? 9.266 1.409 -1.362 1.00 88.81 146 ILE A O 1
ATOM 1134 N N . TRP A 1 147 ? 8.627 -0.659 -0.773 1.00 83.19 147 TRP A N 1
ATOM 1135 C CA . TRP A 1 147 ? 9.615 -0.812 0.273 1.00 83.19 147 TRP A CA 1
ATOM 1136 C C . TRP A 1 147 ? 10.652 -1.869 -0.100 1.00 83.19 147 TRP A C 1
ATOM 1138 O O . TRP A 1 147 ? 10.359 -2.877 -0.750 1.00 83.19 147 TRP A O 1
ATOM 1148 N N . ARG A 1 148 ? 11.889 -1.627 0.339 1.00 78.31 148 ARG A N 1
ATOM 1149 C CA . ARG A 1 148 ? 13.012 -2.550 0.234 1.00 78.31 148 ARG A CA 1
ATOM 1150 C C . ARG A 1 148 ? 13.283 -3.177 1.601 1.00 78.31 148 ARG A C 1
ATOM 1152 O O . ARG A 1 148 ? 13.977 -2.580 2.423 1.00 78.31 148 ARG A O 1
ATOM 1159 N N . ALA A 1 149 ? 12.749 -4.375 1.836 1.00 63.19 149 ALA A N 1
ATOM 1160 C CA . ALA A 1 149 ? 12.890 -5.086 3.114 1.00 63.19 149 ALA A CA 1
ATOM 1161 C C . ALA A 1 149 ? 14.317 -5.636 3.346 1.00 63.19 149 ALA A C 1
ATOM 1163 O O . ALA A 1 149 ? 14.726 -5.874 4.482 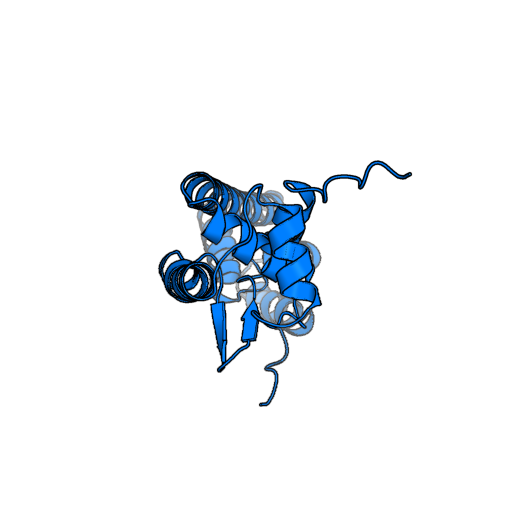1.00 63.19 149 ALA A O 1
ATOM 1164 N N . GLY A 1 150 ? 15.096 -5.803 2.272 1.00 62.38 150 GLY A N 1
ATOM 1165 C CA . GLY A 1 150 ? 16.448 -6.358 2.276 1.00 62.38 150 GLY A CA 1
ATOM 1166 C C . GLY A 1 150 ? 17.124 -6.207 0.911 1.00 62.38 150 GLY A C 1
ATOM 1167 O O . GLY A 1 150 ? 16.565 -5.623 -0.016 1.00 62.38 150 GLY A O 1
ATOM 1168 N N . ARG A 1 151 ? 18.355 -6.709 0.755 1.00 58.97 151 ARG A N 1
ATOM 1169 C CA . ARG A 1 151 ? 19.056 -6.658 -0.539 1.00 58.97 151 ARG A CA 1
ATOM 1170 C C . ARG A 1 151 ? 18.360 -7.608 -1.528 1.00 58.97 151 ARG A C 1
ATOM 1172 O O . ARG A 1 151 ? 18.625 -8.801 -1.496 1.00 58.97 151 ARG A O 1
ATOM 1179 N N . GLY A 1 152 ? 17.522 -7.056 -2.405 1.00 64.38 152 GLY A N 1
ATOM 1180 C CA . GLY A 1 152 ? 16.806 -7.796 -3.453 1.00 64.38 152 GLY A CA 1
ATOM 1181 C C . GLY A 1 152 ? 15.312 -8.002 -3.195 1.00 64.38 152 GLY A C 1
ATOM 1182 O O . GLY A 1 152 ? 14.610 -8.354 -4.134 1.00 64.38 152 GLY A O 1
ATOM 1183 N N . ASP A 1 153 ? 14.821 -7.715 -1.985 1.00 77.31 153 ASP A N 1
ATOM 1184 C CA . ASP A 1 153 ? 13.403 -7.858 -1.645 1.00 77.31 153 ASP A CA 1
ATOM 1185 C C . ASP A 1 153 ? 12.669 -6.537 -1.876 1.00 77.31 153 ASP A C 1
ATOM 1187 O O . ASP A 1 153 ? 12.934 -5.551 -1.180 1.00 77.31 153 ASP A O 1
ATOM 1191 N N . TYR A 1 154 ? 11.741 -6.533 -2.833 1.00 84.31 154 TYR A N 1
ATOM 1192 C CA . TYR A 1 154 ? 10.890 -5.391 -3.163 1.00 84.31 154 TYR A CA 1
ATOM 1193 C C . TYR A 1 154 ? 9.421 -5.778 -3.007 1.00 84.31 154 TYR A C 1
ATOM 1195 O O . TYR A 1 154 ? 8.978 -6.800 -3.536 1.00 84.31 154 TYR A O 1
ATOM 1203 N N . ALA A 1 155 ? 8.666 -4.955 -2.287 1.00 82.38 155 ALA A N 1
ATOM 1204 C CA . ALA A 1 155 ? 7.246 -5.174 -2.058 1.00 82.38 155 ALA A CA 1
ATOM 1205 C C . ALA A 1 155 ? 6.495 -3.846 -1.964 1.00 82.38 155 ALA A C 1
ATOM 1207 O O . ALA A 1 155 ? 7.083 -2.799 -1.698 1.00 82.38 155 ALA A O 1
ATOM 1208 N N . PHE A 1 156 ? 5.184 -3.908 -2.168 1.00 85.62 156 PHE A N 1
ATOM 1209 C CA . PHE A 1 156 ? 4.282 -2.816 -1.817 1.00 85.62 156 PHE A CA 1
ATOM 1210 C C . PHE A 1 156 ? 4.230 -2.650 -0.293 1.00 85.62 156 PHE A C 1
ATOM 1212 O O . PHE A 1 156 ? 4.537 -3.590 0.442 1.00 85.62 156 PHE A O 1
ATOM 1219 N N . GLU A 1 157 ? 3.849 -1.457 0.167 1.00 74.81 157 GLU A N 1
ATOM 1220 C CA . GLU A 1 157 ? 3.742 -1.160 1.600 1.00 74.81 157 GLU A CA 1
ATOM 1221 C C . GLU A 1 157 ? 2.727 -2.075 2.303 1.00 74.81 157 GLU A C 1
ATOM 1223 O O . GLU A 1 157 ? 2.999 -2.589 3.389 1.00 74.81 157 GLU A O 1
ATOM 1228 N N . ASP A 1 158 ? 1.586 -2.326 1.660 1.00 78.19 158 ASP A N 1
ATOM 1229 C CA . ASP A 1 158 ? 0.575 -3.256 2.142 1.00 78.19 158 ASP A CA 1
ATOM 1230 C C . ASP A 1 158 ? -0.088 -4.041 0.997 1.00 78.19 158 ASP A C 1
ATOM 1232 O O . ASP A 1 158 ? -0.120 -3.619 -0.166 1.00 78.19 158 ASP A O 1
ATOM 1236 N N . ASP A 1 159 ? -0.625 -5.215 1.337 1.00 82.00 159 ASP A N 1
ATOM 1237 C CA . ASP A 1 159 ? -1.272 -6.121 0.382 1.00 82.00 159 ASP A CA 1
ATOM 1238 C C . ASP A 1 159 ? -2.562 -5.535 -0.216 1.00 82.00 159 ASP A C 1
ATOM 1240 O O . ASP A 1 159 ? -2.916 -5.862 -1.351 1.00 82.00 159 ASP A O 1
ATOM 1244 N N . GLY A 1 160 ? -3.260 -4.660 0.514 1.00 86.00 160 GLY A N 1
ATOM 1245 C CA . GLY A 1 160 ? -4.476 -3.998 0.046 1.00 86.00 160 GLY A CA 1
ATOM 1246 C C . GLY A 1 160 ? -4.184 -3.007 -1.077 1.00 86.00 160 GLY A C 1
ATOM 1247 O O . GLY A 1 160 ? -4.872 -3.017 -2.098 1.00 86.00 160 GLY A O 1
ATOM 1248 N N . LEU A 1 161 ? -3.124 -2.209 -0.941 1.00 88.25 161 LEU A N 1
ATOM 1249 C CA . LEU A 1 161 ? -2.645 -1.316 -1.996 1.00 88.25 161 LEU A CA 1
ATOM 1250 C C . LEU A 1 161 ? -2.217 -2.092 -3.248 1.00 88.25 161 LEU A C 1
ATOM 1252 O O . LEU A 1 161 ? -2.579 -1.715 -4.363 1.00 88.25 161 LEU A O 1
ATOM 1256 N N . ARG A 1 162 ? -1.495 -3.205 -3.077 1.00 91.00 162 ARG A N 1
ATOM 1257 C CA . ARG A 1 162 ? -1.129 -4.087 -4.194 1.00 91.00 162 ARG A CA 1
ATOM 1258 C C . ARG A 1 162 ? -2.364 -4.662 -4.893 1.00 91.00 162 ARG A C 1
ATOM 1260 O O . ARG A 1 162 ? -2.413 -4.682 -6.122 1.00 91.00 162 ARG A O 1
ATOM 1267 N N . ALA A 1 163 ? -3.346 -5.144 -4.132 1.00 90.62 163 ALA A N 1
ATOM 1268 C CA . ALA A 1 163 ? -4.578 -5.700 -4.684 1.00 90.62 163 ALA A CA 1
ATOM 1269 C C . ALA A 1 163 ? -5.360 -4.646 -5.480 1.00 90.62 163 ALA A C 1
ATOM 1271 O O . ALA A 1 163 ? -5.735 -4.901 -6.624 1.00 90.62 163 ALA A O 1
ATOM 1272 N N . TRP A 1 164 ? -5.518 -3.446 -4.914 1.00 91.81 164 TRP A N 1
ATOM 1273 C CA . TRP A 1 164 ? -6.118 -2.305 -5.602 1.00 91.81 164 TRP A CA 1
ATOM 1274 C C . TRP A 1 164 ? -5.362 -1.962 -6.894 1.00 91.81 164 TRP A C 1
ATOM 1276 O O . TRP A 1 164 ? -5.982 -1.801 -7.943 1.00 91.81 164 TRP A O 1
ATOM 1286 N N . TYR A 1 165 ? -4.025 -1.929 -6.867 1.00 93.38 165 TYR A N 1
ATOM 1287 C CA . TYR A 1 165 ? -3.214 -1.658 -8.059 1.00 93.38 165 TYR A CA 1
ATOM 1288 C C . TYR A 1 165 ? -3.495 -2.663 -9.185 1.00 93.38 165 TYR A C 1
ATOM 1290 O O . TYR A 1 165 ? -3.715 -2.270 -10.329 1.00 93.38 165 TYR A O 1
ATOM 1298 N N . LEU A 1 166 ? -3.524 -3.960 -8.869 1.00 93.19 166 LEU A N 1
ATOM 1299 C CA . LEU A 1 166 ? -3.776 -5.020 -9.850 1.00 93.19 166 LEU A CA 1
ATOM 1300 C C . LEU A 1 166 ? -5.201 -4.973 -10.423 1.00 93.19 166 LEU A C 1
ATOM 1302 O O . LEU A 1 166 ? -5.399 -5.346 -11.579 1.00 93.19 166 LEU A O 1
ATOM 1306 N N . GLU A 1 167 ? -6.175 -4.503 -9.642 1.00 93.56 167 GLU A N 1
ATOM 1307 C CA . GLU A 1 167 ? -7.546 -4.260 -10.103 1.00 93.56 167 GLU A CA 1
ATOM 1308 C C . GLU A 1 167 ? -7.617 -3.074 -11.078 1.00 93.56 167 GLU A C 1
ATOM 1310 O O . GLU A 1 167 ? -8.267 -3.170 -12.119 1.00 93.56 167 GLU A O 1
ATOM 1315 N N . GLN A 1 168 ? -6.914 -1.974 -10.783 1.00 91.75 168 GLN A N 1
ATOM 1316 C CA . GLN A 1 168 ? -6.872 -0.788 -11.650 1.00 91.75 168 GLN A CA 1
ATOM 1317 C C . GLN A 1 168 ? -6.024 -0.995 -12.915 1.00 91.75 168 GLN A C 1
ATOM 1319 O O . GLN A 1 168 ? -6.258 -0.353 -13.941 1.00 91.75 168 GLN A O 1
ATOM 1324 N N . HIS A 1 169 ? -5.040 -1.894 -12.855 1.00 90.44 169 HIS A N 1
ATOM 1325 C CA . HIS A 1 169 ? -4.130 -2.215 -13.951 1.00 90.44 169 HIS A CA 1
ATOM 1326 C C . HIS A 1 169 ? -4.241 -3.700 -14.316 1.00 90.44 169 HIS A C 1
ATOM 1328 O O . HIS A 1 169 ? -3.309 -4.478 -14.071 1.00 90.44 169 HIS A O 1
ATOM 1334 N N . PRO A 1 170 ? -5.369 -4.126 -14.915 1.00 86.12 170 PRO A N 1
ATOM 1335 C CA . PRO A 1 170 ? -5.513 -5.498 -15.362 1.00 86.12 170 PRO A CA 1
ATOM 1336 C C . PRO A 1 170 ? -4.436 -5.808 -16.400 1.00 86.12 170 PRO A C 1
ATOM 1338 O O . PRO A 1 170 ? -4.075 -4.972 -17.231 1.00 86.12 170 PRO A O 1
ATOM 1341 N N . GLN A 1 171 ? -3.904 -7.024 -16.334 1.00 76.62 171 GLN A N 1
ATOM 1342 C CA . GLN A 1 171 ? -2.915 -7.490 -17.298 1.00 76.62 171 GLN A CA 1
ATOM 1343 C C . GLN A 1 171 ? -3.525 -7.383 -18.705 1.00 76.62 171 GLN A C 1
ATOM 1345 O O . GLN A 1 171 ? -4.657 -7.845 -18.895 1.00 76.62 171 GLN A O 1
ATOM 1350 N N . PRO A 1 172 ? -2.831 -6.780 -19.686 1.00 64.38 172 PRO A N 1
ATOM 1351 C CA . PRO A 1 172 ? -3.337 -6.772 -21.045 1.00 64.38 172 PRO A CA 1
ATOM 1352 C C . PRO A 1 172 ? -3.557 -8.223 -21.477 1.00 64.38 172 PRO A C 1
ATOM 1354 O O . PRO A 1 172 ? -2.647 -9.048 -21.373 1.00 64.38 172 PRO A O 1
ATOM 1357 N N . GLN A 1 173 ? -4.779 -8.551 -21.913 1.00 51.19 173 GLN A N 1
ATOM 1358 C CA . GLN A 1 173 ? -5.054 -9.853 -22.510 1.00 51.19 173 GLN A CA 1
ATOM 1359 C C . GLN A 1 173 ? -4.098 -10.004 -23.687 1.00 51.19 173 GLN A C 1
ATOM 1361 O O . GLN A 1 173 ? -4.181 -9.246 -24.654 1.00 51.19 173 GLN A O 1
ATOM 1366 N N . LEU A 1 174 ? -3.175 -10.963 -23.591 1.00 48.09 174 LEU A N 1
ATOM 1367 C CA . LEU A 1 174 ? -2.454 -11.441 -24.758 1.00 48.09 174 LEU A CA 1
ATOM 1368 C C . LEU A 1 174 ? -3.531 -11.876 -25.752 1.00 48.09 174 LEU A C 1
ATOM 1370 O O . LEU A 1 174 ? -4.227 -12.864 -25.517 1.00 48.09 174 LEU A O 1
ATOM 1374 N N . LEU A 1 175 ? -3.728 -11.088 -26.811 1.00 36.97 175 LEU A N 1
ATOM 1375 C CA . LEU A 1 175 ? -4.546 -11.493 -27.943 1.00 36.97 175 LEU A CA 1
ATOM 1376 C C . LEU A 1 175 ? -3.894 -12.760 -28.484 1.00 36.97 175 LEU A C 1
ATOM 1378 O O . LEU A 1 175 ? -2.825 -12.707 -29.087 1.00 36.97 175 LEU A O 1
ATOM 1382 N N . GLY A 1 176 ? -4.496 -13.899 -28.156 1.00 41.16 176 GLY A N 1
ATOM 1383 C CA . GLY A 1 176 ? -4.023 -15.193 -28.600 1.00 41.16 176 GLY A CA 1
ATOM 1384 C C . GLY A 1 176 ? -4.007 -15.259 -30.121 1.00 41.16 176 GLY A C 1
ATOM 1385 O O . GLY A 1 176 ? -5.018 -14.960 -30.756 1.00 41.16 176 GLY A O 1
ATOM 1386 N N . ALA A 1 177 ? -2.861 -15.659 -30.665 1.00 33.50 177 ALA A N 1
ATOM 1387 C CA . ALA A 1 177 ? -2.694 -16.580 -31.790 1.00 33.50 177 ALA A CA 1
ATOM 1388 C C . ALA A 1 177 ? -1.195 -16.818 -32.003 1.00 33.50 177 ALA A C 1
ATOM 1390 O O . ALA A 1 177 ? -0.485 -15.839 -32.325 1.00 33.50 177 ALA A O 1
#

Radius of gyration: 20.07 Å; chains: 1; bounding box: 46×30×62 Å

Sequence (177 aa):
MTRFPLLDRGFVEAYAEWLKPQFADGKAFSADTLERAFTLVGRRPEMLKRVVGEAVADWGGAQALDALIERNAQLIQHRAWQEFASTYNALPDAQKAVLDAIARLSPDYTPFAEAALAAYQAVVVKPLNNSAIQGALDALPDKELIWRAGRGDYAFEDDGLRAWYLEQHPQPQLLGA